Protein AF-A0A662EK74-F1 (afdb_monomer_lite)

Foldseek 3Di:
DPPVVVVLLPALADEAEAEDDPLAGDPVSVVVVVVCPVCPPSNPNRHYHYHYHYDDDSSVSHVVNVVD

pLDDT: mean 89.52, std 7.01, range [48.69, 94.38]

Radius of gyration: 12.69 Å; chains: 1; bounding box: 29×22×31 Å

Structure (mmCIF, N/CA/C/O backbone):
data_AF-A0A662EK74-F1
#
_entry.id   AF-A0A662EK74-F1
#
loop_
_atom_site.group_PDB
_atom_site.id
_atom_site.type_symbol
_atom_site.label_atom_id
_atom_site.label_alt_id
_atom_site.label_comp_id
_atom_site.label_asym_id
_atom_site.label_entity_id
_atom_site.label_seq_id
_atom_site.pdbx_PDB_ins_code
_atom_site.Cartn_x
_atom_site.Cartn_y
_atom_site.Cartn_z
_atom_site.occupancy
_atom_site.B_iso_or_equiv
_atom_site.auth_seq_id
_atom_site.auth_comp_id
_atom_site.auth_asym_id
_atom_site.auth_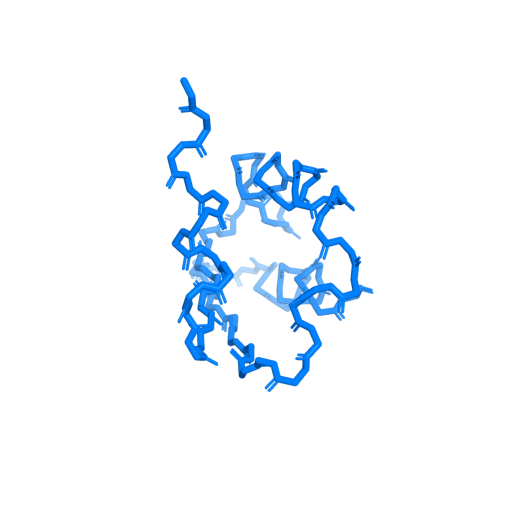atom_id
_atom_site.pdbx_PDB_model_num
ATOM 1 N N . MET A 1 1 ? -18.671 14.597 -0.754 1.00 48.69 1 MET A N 1
ATOM 2 C CA . MET A 1 1 ? -18.367 13.779 0.444 1.00 48.69 1 MET A CA 1
ATOM 3 C C . MET A 1 1 ? -17.415 12.664 0.020 1.00 48.69 1 MET A C 1
ATOM 5 O O . MET A 1 1 ? -17.645 12.104 -1.040 1.00 48.69 1 MET A O 1
ATOM 9 N N . CYS A 1 2 ? -16.331 12.367 0.745 1.00 60.31 2 CYS A N 1
ATOM 10 C CA . CYS A 1 2 ? -15.402 11.292 0.354 1.00 60.31 2 CYS A CA 1
ATOM 11 C C . CYS A 1 2 ? -16.051 9.918 0.619 1.00 60.31 2 CYS A C 1
ATOM 13 O O . CYS A 1 2 ? -15.977 9.396 1.728 1.00 60.31 2 CYS A O 1
ATOM 15 N N . GLU A 1 3 ? -16.724 9.350 -0.384 1.00 84.25 3 GLU A N 1
ATOM 16 C CA . GLU A 1 3 ? -17.547 8.132 -0.254 1.00 84.25 3 GLU A CA 1
ATOM 17 C C . GLU A 1 3 ? -16.750 6.862 0.088 1.00 84.25 3 GLU A C 1
ATOM 19 O O . GLU A 1 3 ? -17.318 5.840 0.468 1.00 84.25 3 GLU A O 1
ATOM 24 N N . ILE A 1 4 ? -15.424 6.911 -0.047 1.00 87.25 4 ILE A N 1
ATOM 25 C CA . ILE A 1 4 ? -14.554 5.738 0.069 1.00 87.25 4 ILE A CA 1
ATOM 26 C C . ILE A 1 4 ? -14.179 5.451 1.532 1.00 87.25 4 ILE A C 1
ATOM 28 O O . ILE A 1 4 ? -14.046 4.292 1.912 1.00 87.25 4 ILE A O 1
ATOM 32 N N . TYR A 1 5 ? -14.073 6.470 2.391 1.00 90.12 5 TYR A N 1
ATOM 33 C CA . TYR A 1 5 ? -13.712 6.287 3.805 1.00 90.12 5 TYR A CA 1
ATOM 34 C C . TYR A 1 5 ? -14.696 5.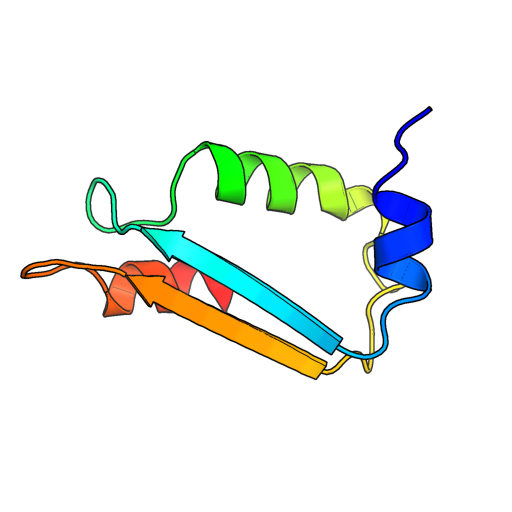440 4.627 1.00 90.12 5 TYR A C 1
ATOM 36 O O . TYR A 1 5 ? -14.228 4.552 5.3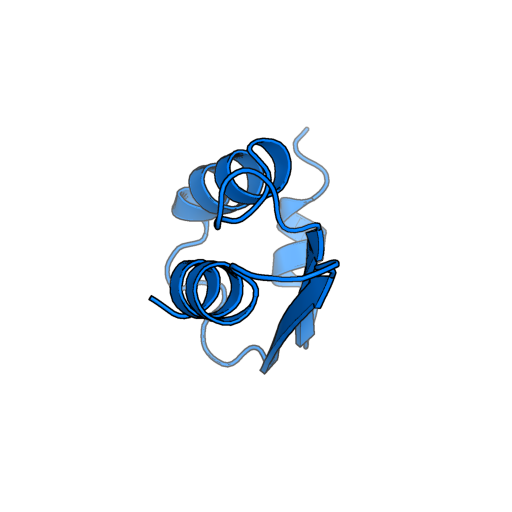40 1.00 90.12 5 TYR A O 1
ATOM 44 N N . PRO A 1 6 ? -16.028 5.633 4.553 1.00 90.88 6 PRO A N 1
ATOM 45 C CA . PRO A 1 6 ? -16.947 4.753 5.273 1.00 90.88 6 PRO A CA 1
ATOM 46 C C . PRO A 1 6 ? -16.872 3.308 4.761 1.00 90.88 6 PRO A C 1
ATOM 48 O O . PRO A 1 6 ? -16.907 2.382 5.566 1.00 90.88 6 PRO A O 1
ATOM 51 N N . LYS A 1 7 ? -16.668 3.103 3.450 1.00 91.12 7 LYS A N 1
ATOM 52 C CA . LYS A 1 7 ? -16.471 1.764 2.865 1.00 91.12 7 LYS A CA 1
ATOM 53 C C . LYS A 1 7 ? -15.190 1.102 3.381 1.00 91.12 7 LYS A C 1
ATOM 55 O O . LYS A 1 7 ? -15.215 -0.065 3.746 1.00 91.12 7 LYS A O 1
ATOM 60 N N . LEU A 1 8 ? -14.097 1.862 3.478 1.00 90.50 8 LEU A N 1
ATOM 61 C CA . LEU A 1 8 ? -12.820 1.407 4.045 1.00 90.50 8 LEU A CA 1
ATOM 62 C C . LEU A 1 8 ? -12.947 0.967 5.508 1.00 90.50 8 LEU A C 1
ATOM 64 O O . LEU A 1 8 ? -12.346 -0.023 5.917 1.00 90.50 8 LEU A O 1
ATOM 68 N N . LEU A 1 9 ? -13.722 1.704 6.304 1.00 90.50 9 LEU A N 1
ATOM 69 C CA . LEU A 1 9 ? -13.941 1.376 7.712 1.00 90.50 9 LEU A CA 1
ATOM 70 C C . LEU A 1 9 ? -14.854 0.160 7.894 1.00 90.50 9 LEU A C 1
ATOM 72 O O . LEU A 1 9 ? -14.605 -0.639 8.795 1.00 90.50 9 LEU A O 1
ATOM 76 N N . ALA A 1 10 ? -15.863 0.005 7.037 1.00 91.62 10 ALA A N 1
ATOM 77 C CA . ALA A 1 10 ? -16.784 -1.128 7.068 1.00 91.62 10 ALA A CA 1
ATOM 78 C C . ALA A 1 10 ? -16.185 -2.429 6.503 1.00 91.62 10 ALA A C 1
ATOM 80 O O . ALA A 1 10 ? -16.660 -3.501 6.849 1.00 91.62 10 ALA A O 1
ATOM 81 N N . ALA A 1 11 ? -15.158 -2.359 5.650 1.00 91.81 11 ALA A N 1
ATOM 82 C CA . ALA A 1 11 ? -14.570 -3.540 5.018 1.00 91.81 11 ALA A CA 1
ATOM 83 C C . ALA A 1 11 ? -13.785 -4.415 6.011 1.00 91.81 11 ALA A C 1
ATOM 85 O O . ALA A 1 11 ? -12.927 -3.903 6.727 1.00 91.81 11 ALA A O 1
ATOM 86 N N . ASP A 1 12 ? -14.002 -5.729 6.020 1.00 91.25 12 ASP A N 1
ATOM 87 C CA . ASP A 1 12 ? -13.225 -6.671 6.848 1.00 91.25 12 ASP A CA 1
ATOM 88 C C . ASP A 1 12 ? -11.822 -6.947 6.282 1.00 91.25 12 ASP A C 1
ATOM 90 O O . ASP A 1 12 ? -10.855 -7.151 7.021 1.00 91.25 12 ASP A O 1
ATOM 94 N N . ALA A 1 13 ? -11.705 -6.900 4.953 1.00 92.38 13 ALA A N 1
ATOM 95 C CA . ALA A 1 13 ? -10.472 -7.125 4.216 1.00 92.38 13 ALA A CA 1
ATOM 96 C C . ALA A 1 13 ? -10.253 -6.044 3.151 1.00 92.38 13 ALA A C 1
ATOM 98 O O . ALA A 1 13 ? -11.202 -5.540 2.544 1.00 92.38 13 ALA A O 1
ATOM 99 N N . LEU A 1 14 ? -8.987 -5.712 2.908 1.00 92.88 14 LEU A N 1
ATOM 100 C CA . LEU A 1 14 ? -8.554 -4.757 1.901 1.00 92.88 14 LEU A CA 1
ATOM 101 C C . LEU A 1 14 ? -7.536 -5.401 0.966 1.00 92.88 14 LEU A C 1
ATOM 103 O O . LEU A 1 14 ? -6.517 -5.916 1.418 1.00 92.88 14 LEU A O 1
ATOM 107 N N . ILE A 1 15 ? -7.784 -5.319 -0.339 1.00 93.50 15 ILE A N 1
ATOM 108 C CA . ILE A 1 15 ? -6.838 -5.768 -1.361 1.00 93.50 15 ILE A CA 1
ATOM 109 C C . ILE A 1 15 ? -6.422 -4.557 -2.192 1.00 93.50 15 ILE A C 1
ATOM 111 O O . ILE A 1 15 ? -7.268 -3.898 -2.798 1.00 93.50 15 ILE A O 1
ATOM 115 N N . LEU A 1 16 ? -5.124 -4.261 -2.219 1.00 93.50 16 LEU A N 1
ATOM 116 C CA . LEU A 1 16 ? -4.542 -3.203 -3.039 1.00 93.50 16 LEU A CA 1
ATOM 117 C C . LEU A 1 16 ? -3.915 -3.820 -4.284 1.00 93.50 16 LEU A C 1
ATOM 119 O O . LEU A 1 16 ? -2.945 -4.567 -4.194 1.00 93.50 16 LEU A O 1
ATOM 123 N N . ALA A 1 17 ? -4.477 -3.501 -5.447 1.00 93.44 17 ALA A N 1
ATOM 124 C CA . ALA A 1 17 ? -3.974 -3.969 -6.729 1.00 93.44 17 ALA A CA 1
ATOM 125 C C . ALA A 1 17 ? -3.385 -2.810 -7.537 1.00 93.44 17 ALA A C 1
ATOM 127 O O . ALA A 1 17 ? -3.995 -1.743 -7.641 1.00 93.44 17 ALA A O 1
ATOM 128 N N . THR A 1 18 ? -2.210 -3.010 -8.129 1.00 93.12 18 THR A N 1
ATOM 129 C CA . THR A 1 18 ? -1.557 -1.983 -8.945 1.00 93.12 18 THR A CA 1
ATOM 130 C C . THR A 1 18 ? -0.724 -2.590 -10.067 1.00 93.12 18 THR A C 1
ATOM 132 O O . THR A 1 18 ? -0.018 -3.577 -9.848 1.00 93.12 18 THR A O 1
ATOM 135 N N . PRO A 1 19 ? -0.788 -2.041 -11.291 1.00 93.88 19 PRO A N 1
ATOM 136 C CA . PRO A 1 19 ? 0.211 -2.354 -12.291 1.00 93.88 19 PRO A CA 1
ATOM 137 C C . PRO A 1 19 ? 1.555 -1.711 -11.925 1.00 93.88 19 PRO A C 1
ATOM 139 O O . PRO A 1 19 ? 1.603 -0.627 -11.346 1.00 93.88 19 PRO A O 1
ATOM 142 N N . VAL A 1 20 ? 2.654 -2.367 -12.291 1.00 93.50 20 VAL A N 1
ATOM 143 C CA . VAL A 1 20 ? 4.005 -1.848 -12.049 1.00 93.50 20 VAL A CA 1
ATOM 144 C C . VAL A 1 20 ? 4.335 -0.778 -13.089 1.00 93.50 20 VAL A C 1
ATOM 146 O O . VAL A 1 20 ? 4.475 -1.085 -14.277 1.00 93.50 20 VAL A O 1
ATOM 149 N N . PHE A 1 21 ? 4.522 0.464 -12.639 1.00 90.75 21 PHE A N 1
ATOM 150 C CA . PHE A 1 21 ? 5.070 1.551 -13.451 1.00 90.75 21 PHE A CA 1
ATOM 151 C C . PHE A 1 21 ? 6.339 2.095 -12.801 1.00 90.75 21 PHE A C 1
ATOM 153 O O . PHE A 1 21 ? 6.346 2.421 -11.621 1.00 90.75 21 PHE A O 1
ATOM 160 N N . PHE A 1 22 ? 7.424 2.186 -13.578 1.00 88.00 22 PHE A N 1
ATOM 161 C CA . PHE A 1 22 ? 8.731 2.658 -13.099 1.00 88.00 22 PHE A CA 1
ATOM 162 C C . PHE A 1 22 ? 9.213 1.956 -11.814 1.00 88.00 22 PHE A C 1
ATOM 164 O O . PHE A 1 22 ? 9.658 2.605 -10.875 1.00 88.00 22 PHE A O 1
ATOM 171 N N . ASN A 1 23 ? 9.133 0.620 -11.778 1.00 88.62 23 ASN A N 1
ATOM 172 C CA . ASN A 1 23 ? 9.534 -0.208 -10.628 1.00 88.62 23 ASN A CA 1
ATOM 173 C C . ASN A 1 23 ? 8.804 0.121 -9.321 1.00 88.62 23 ASN A C 1
ATOM 175 O O . ASN A 1 23 ? 9.334 -0.130 -8.244 1.00 88.62 23 ASN A O 1
ATOM 179 N N . ASN A 1 24 ? 7.606 0.696 -9.405 1.00 90.50 24 ASN A N 1
ATOM 180 C CA . ASN A 1 24 ? 6.833 1.063 -8.233 1.00 90.50 24 ASN A CA 1
ATOM 181 C C . ASN A 1 24 ? 5.325 0.964 -8.510 1.00 90.50 24 ASN A C 1
ATOM 183 O O . ASN A 1 24 ? 4.885 0.647 -9.624 1.00 90.50 24 ASN A O 1
ATOM 187 N N . VAL A 1 25 ? 4.535 1.233 -7.474 1.00 92.88 25 VAL A N 1
ATOM 188 C CA . VAL A 1 25 ? 3.086 1.395 -7.551 1.00 92.88 25 VAL A CA 1
ATOM 189 C C . VAL A 1 25 ? 2.710 2.578 -8.442 1.00 92.88 25 VAL A C 1
ATOM 191 O O . VAL A 1 25 ? 3.450 3.555 -8.578 1.00 92.88 25 VAL A O 1
ATOM 194 N N . THR A 1 26 ? 1.514 2.534 -9.019 1.00 94.19 26 THR A N 1
ATOM 195 C CA . THR A 1 26 ? 0.994 3.677 -9.774 1.00 94.19 26 THR A CA 1
ATOM 196 C C . THR A 1 26 ? 0.808 4.919 -8.902 1.00 94.19 26 THR A C 1
ATOM 198 O O . THR A 1 26 ? 0.459 4.838 -7.722 1.00 94.19 26 THR A O 1
ATOM 201 N N . SER A 1 27 ? 0.952 6.098 -9.514 1.00 93.75 27 SER A N 1
ATOM 202 C CA . SER A 1 27 ? 0.707 7.389 -8.855 1.00 93.75 27 SER A CA 1
ATOM 203 C C . SER A 1 27 ? -0.694 7.477 -8.245 1.00 93.75 27 SER A C 1
ATOM 205 O O . SER A 1 27 ? -0.867 8.037 -7.166 1.00 93.75 27 SER A O 1
ATOM 207 N N . THR A 1 28 ? -1.693 6.870 -8.890 1.00 93.06 28 THR A N 1
ATOM 208 C CA . THR A 1 28 ? -3.063 6.794 -8.377 1.00 93.06 28 THR A CA 1
ATOM 209 C C . THR A 1 28 ? -3.157 5.976 -7.092 1.00 93.06 28 THR A C 1
ATOM 211 O O . THR A 1 28 ? -3.804 6.432 -6.147 1.00 93.06 28 THR A O 1
ATOM 214 N N . LEU A 1 29 ? -2.511 4.802 -7.021 1.00 93.06 29 LEU A N 1
ATOM 215 C CA . LEU A 1 29 ? -2.524 3.998 -5.796 1.00 93.06 29 LEU A CA 1
ATOM 216 C C . LEU A 1 29 ? -1.775 4.723 -4.675 1.00 93.06 29 LEU A C 1
ATOM 218 O O . LEU A 1 29 ? -2.274 4.790 -3.553 1.00 93.06 29 LEU A O 1
ATOM 222 N N . LYS A 1 30 ? -0.631 5.341 -4.982 1.00 92.69 30 LYS A N 1
ATOM 223 C CA . LYS A 1 30 ? 0.116 6.110 -3.985 1.00 92.69 30 LYS A CA 1
ATOM 224 C C . LYS A 1 30 ? -0.696 7.291 -3.445 1.00 92.69 30 LYS A C 1
ATOM 226 O O . LYS A 1 30 ? -0.784 7.467 -2.234 1.00 92.69 30 LYS A O 1
ATOM 231 N N . ALA A 1 31 ? -1.372 8.038 -4.319 1.00 93.31 31 ALA A N 1
ATOM 232 C CA . ALA A 1 31 ? -2.261 9.126 -3.913 1.00 93.31 31 ALA A CA 1
ATOM 233 C C . ALA A 1 31 ? -3.451 8.631 -3.072 1.00 93.31 31 ALA A C 1
ATOM 235 O O . ALA A 1 31 ? -3.896 9.327 -2.157 1.00 93.31 31 ALA A O 1
ATOM 236 N N . PHE A 1 32 ? -3.970 7.433 -3.361 1.00 91.88 32 PHE A N 1
ATOM 237 C CA . PHE A 1 32 ? -4.974 6.783 -2.524 1.00 91.88 32 PHE A CA 1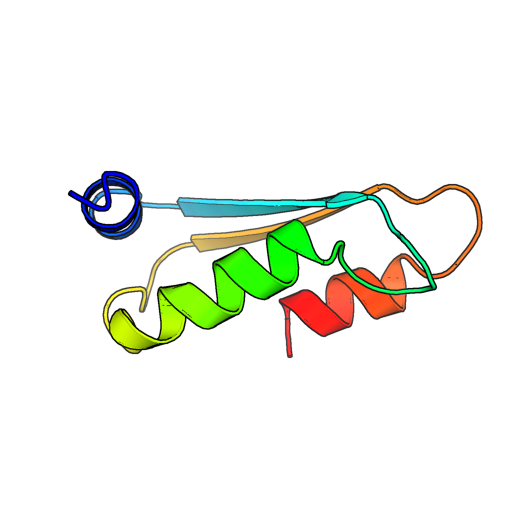
ATOM 238 C C . PHE A 1 32 ? -4.417 6.478 -1.126 1.00 91.88 32 PHE A C 1
ATOM 240 O O . PHE A 1 32 ? -5.028 6.888 -0.140 1.00 91.88 32 PHE A O 1
ATOM 247 N N . MET A 1 33 ? -3.239 5.853 -1.031 1.00 90.81 33 MET A N 1
ATOM 248 C CA . MET A 1 33 ? -2.579 5.553 0.247 1.00 90.81 33 MET A CA 1
ATOM 249 C C . MET A 1 33 ? -2.332 6.828 1.066 1.00 90.81 33 MET A C 1
ATOM 251 O O . MET A 1 33 ? -2.702 6.882 2.238 1.00 90.81 33 MET A O 1
ATOM 255 N N . ASP A 1 34 ? -1.833 7.893 0.440 1.00 91.94 34 ASP A N 1
ATOM 256 C CA . ASP A 1 34 ? -1.558 9.169 1.116 1.00 91.94 34 ASP A CA 1
ATOM 257 C C . ASP A 1 34 ? -2.820 9.805 1.711 1.00 91.94 34 ASP A C 1
ATOM 259 O O . ASP A 1 34 ? -2.803 10.348 2.817 1.00 91.94 34 ASP A O 1
ATOM 263 N N . ARG A 1 35 ? -3.960 9.674 1.026 1.00 90.75 35 ARG A N 1
ATOM 264 C CA . ARG A 1 35 ? -5.251 10.164 1.532 1.00 90.75 35 ARG A CA 1
ATOM 265 C C . ARG A 1 35 ? -5.769 9.360 2.720 1.00 90.75 35 ARG A C 1
ATOM 267 O O . ARG A 1 35 ? -6.456 9.919 3.571 1.00 90.75 35 ARG A O 1
ATOM 274 N N . THR A 1 36 ? -5.426 8.075 2.821 1.00 89.50 36 THR A N 1
ATOM 275 C CA . THR A 1 36 ? -5.848 7.227 3.949 1.00 89.50 36 THR A CA 1
ATOM 276 C C . THR A 1 36 ? -5.125 7.533 5.260 1.00 89.50 36 THR A C 1
ATOM 278 O O . THR A 1 36 ? -5.507 6.992 6.297 1.00 89.50 36 THR A O 1
ATOM 281 N N . TRP A 1 37 ? -4.154 8.455 5.271 1.00 87.44 37 TRP A N 1
ATOM 282 C CA . TRP A 1 37 ? -3.438 8.848 6.488 1.00 87.44 37 TRP A CA 1
ATOM 283 C C . TRP A 1 37 ? -4.365 9.349 7.607 1.00 87.44 37 TRP A C 1
ATOM 285 O O . TRP A 1 37 ? -4.126 9.092 8.785 1.00 87.44 37 TRP A O 1
ATOM 295 N N . CYS A 1 38 ? -5.482 9.992 7.260 1.00 88.94 38 CYS A N 1
ATOM 296 C CA . CYS A 1 38 ? -6.488 10.426 8.236 1.00 88.94 38 CYS A CA 1
ATOM 297 C C . CYS A 1 38 ? -7.216 9.262 8.945 1.00 88.94 38 CYS A C 1
ATOM 299 O O . CYS A 1 38 ? -7.832 9.462 9.993 1.00 88.94 38 CYS A O 1
ATOM 301 N N . LEU A 1 39 ? -7.144 8.045 8.396 1.00 89.06 39 LEU A N 1
ATOM 302 C CA . LEU A 1 39 ? -7.697 6.812 8.965 1.00 89.06 39 LEU A CA 1
ATOM 303 C C . LEU A 1 39 ? -6.649 5.991 9.730 1.00 89.06 39 LEU A C 1
ATOM 305 O O . LEU A 1 39 ? -6.933 4.859 10.133 1.00 89.06 39 LEU A O 1
ATOM 309 N N . ARG A 1 40 ? -5.446 6.534 9.952 1.00 87.25 40 ARG A N 1
ATOM 310 C CA . ARG A 1 40 ? -4.372 5.851 10.681 1.00 87.25 40 ARG A CA 1
ATOM 311 C C . ARG A 1 40 ? -4.872 5.341 12.037 1.00 87.25 40 ARG A C 1
ATOM 313 O O . ARG A 1 40 ? -5.515 6.059 12.797 1.00 87.25 40 ARG A O 1
ATOM 320 N N . GLY A 1 41 ? -4.611 4.064 12.314 1.00 87.44 41 GLY A N 1
ATOM 321 C CA . GLY A 1 41 ? -5.074 3.367 13.519 1.00 87.44 41 GLY A CA 1
ATOM 322 C C . GLY A 1 41 ? -6.501 2.804 13.444 1.00 87.44 41 GLY A C 1
ATOM 323 O O . GLY A 1 41 ? -6.788 1.839 14.147 1.00 87.44 41 GLY A O 1
ATOM 324 N N . LYS A 1 42 ? -7.372 3.315 12.561 1.00 89.25 42 LYS A N 1
ATOM 325 C CA . LYS A 1 42 ? -8.761 2.828 12.409 1.00 89.25 42 LYS A CA 1
ATOM 326 C C . LYS A 1 42 ? -8.891 1.591 11.515 1.00 89.25 42 LYS A C 1
ATOM 328 O O . LYS A 1 42 ? -9.910 0.914 11.552 1.00 89.25 42 LYS A O 1
ATOM 333 N N . LEU A 1 43 ? -7.864 1.295 10.719 1.00 88.06 43 LEU A N 1
ATOM 334 C CA . LEU A 1 43 ? -7.782 0.095 9.875 1.00 88.06 43 LEU A CA 1
ATOM 335 C C . LEU A 1 43 ? -7.020 -1.059 10.557 1.00 88.06 43 LEU A C 1
ATOM 337 O O . LEU A 1 43 ? -6.657 -2.034 9.906 1.00 88.06 43 LEU A O 1
ATOM 341 N N . ARG A 1 44 ? -6.751 -0.957 11.866 1.00 87.25 44 ARG A N 1
ATOM 342 C CA . ARG A 1 44 ? -6.054 -1.999 12.632 1.00 87.25 44 ARG A CA 1
ATOM 343 C C . ARG A 1 44 ? -6.902 -3.277 12.680 1.00 87.25 44 ARG A C 1
ATOM 345 O O . ARG A 1 44 ? -8.115 -3.197 12.834 1.00 87.25 44 ARG A O 1
ATOM 352 N N . ASN A 1 45 ? -6.246 -4.435 12.586 1.00 90.12 45 ASN A N 1
ATOM 353 C CA . ASN A 1 45 ? -6.851 -5.778 12.560 1.00 90.12 45 ASN A CA 1
ATOM 354 C C . ASN A 1 45 ? -7.668 -6.124 11.302 1.00 90.12 45 ASN A C 1
ATOM 356 O O . ASN A 1 45 ? -8.321 -7.163 11.283 1.00 90.12 45 ASN A O 1
ATOM 360 N N . LYS A 1 46 ? -7.626 -5.300 10.249 1.00 91.00 46 LYS A N 1
ATOM 361 C CA . LYS A 1 46 ? -8.188 -5.671 8.944 1.00 91.00 46 LYS A CA 1
ATOM 362 C C . LYS A 1 46 ? -7.196 -6.533 8.169 1.00 91.00 46 LYS A C 1
ATOM 364 O O . LYS A 1 46 ? -5.987 -6.310 8.251 1.00 91.00 46 LYS A O 1
ATOM 369 N N . ILE A 1 47 ? -7.704 -7.499 7.410 1.00 93.50 47 ILE A N 1
ATOM 370 C CA . ILE A 1 47 ? -6.864 -8.358 6.566 1.00 93.50 47 ILE A CA 1
ATOM 371 C C . ILE A 1 47 ? -6.387 -7.533 5.368 1.00 93.50 47 ILE A C 1
ATOM 373 O O . ILE A 1 47 ? -7.208 -6.982 4.639 1.00 93.50 47 ILE A O 1
ATOM 377 N N . GLY A 1 48 ? -5.073 -7.433 5.173 1.00 92.19 48 GLY A N 1
ATOM 378 C CA . GLY A 1 48 ? -4.463 -6.731 4.043 1.00 92.19 48 GLY A CA 1
ATOM 379 C C . GLY A 1 48 ? -3.902 -7.703 3.007 1.00 92.19 48 GLY A C 1
ATOM 380 O O . GLY A 1 48 ? -3.250 -8.680 3.370 1.00 92.19 48 GLY A O 1
ATOM 381 N N . GLY A 1 49 ? -4.134 -7.427 1.725 1.00 93.12 49 GLY A N 1
ATOM 382 C CA . GLY A 1 49 ? -3.526 -8.138 0.601 1.00 93.12 49 GLY A CA 1
ATOM 383 C C . GLY A 1 49 ? -3.008 -7.169 -0.460 1.00 93.12 49 GLY A C 1
ATOM 384 O O . GLY A 1 49 ? -3.586 -6.102 -0.671 1.00 93.12 49 GLY A O 1
ATOM 385 N N . ALA A 1 50 ? -1.932 -7.547 -1.146 1.00 94.38 50 ALA A N 1
ATOM 386 C CA . ALA A 1 50 ? -1.336 -6.761 -2.220 1.00 94.38 50 ALA A CA 1
ATOM 387 C C . ALA A 1 50 ? -1.218 -7.599 -3.497 1.00 94.38 50 ALA A C 1
ATOM 389 O O . ALA A 1 50 ? -0.814 -8.761 -3.453 1.00 94.38 50 ALA A O 1
ATOM 390 N N . ILE A 1 51 ? -1.572 -7.006 -4.636 1.00 94.06 51 ILE A N 1
ATOM 391 C CA . ILE A 1 51 ? -1.447 -7.616 -5.960 1.00 94.06 51 ILE A CA 1
ATOM 392 C C . ILE A 1 51 ? -0.693 -6.637 -6.857 1.00 94.06 51 ILE A C 1
ATOM 394 O O . ILE A 1 51 ? -1.178 -5.547 -7.157 1.00 94.06 51 ILE A O 1
ATOM 398 N N . ALA A 1 52 ? 0.483 -7.037 -7.324 1.00 93.38 52 ALA A N 1
ATOM 399 C CA . ALA A 1 52 ? 1.246 -6.272 -8.299 1.00 93.38 52 ALA A CA 1
ATOM 400 C C . ALA A 1 52 ? 1.185 -6.961 -9.667 1.00 93.38 52 ALA A C 1
ATOM 402 O O . ALA A 1 52 ? 1.484 -8.148 -9.789 1.00 93.38 52 ALA A O 1
ATOM 403 N N . VAL A 1 53 ? 0.805 -6.214 -10.705 1.00 93.31 53 VAL A N 1
ATOM 404 C CA . VAL A 1 53 ? 0.736 -6.711 -12.088 1.00 93.31 53 VAL A CA 1
ATOM 405 C C . VAL A 1 53 ? 1.877 -6.094 -12.888 1.00 93.31 53 VAL A C 1
ATOM 407 O O . VAL A 1 53 ? 1.834 -4.927 -13.268 1.00 93.31 53 VAL A O 1
ATOM 410 N N . GLY A 1 54 ? 2.927 -6.867 -13.145 1.00 89.06 54 GLY A N 1
ATOM 411 C CA . GLY A 1 54 ? 4.090 -6.424 -13.915 1.00 89.06 54 GLY A CA 1
ATOM 412 C C . GLY A 1 54 ? 4.370 -7.334 -15.103 1.00 89.06 54 GLY A C 1
ATOM 413 O O . GLY A 1 54 ? 3.915 -8.473 -15.149 1.00 89.06 54 GLY A O 1
ATOM 414 N N . ARG A 1 55 ? 5.131 -6.827 -16.080 1.00 84.50 55 ARG A N 1
ATOM 415 C CA . ARG A 1 55 ? 5.528 -7.614 -17.261 1.00 84.50 55 ARG A CA 1
ATOM 416 C C . ARG A 1 55 ? 6.851 -8.351 -17.072 1.00 84.50 55 ARG A C 1
ATOM 418 O O . ARG A 1 55 ? 6.923 -9.532 -17.375 1.00 84.50 55 ARG A O 1
ATOM 425 N N . ARG A 1 56 ? 7.912 -7.648 -16.657 1.00 82.69 56 ARG A N 1
ATOM 426 C CA . ARG A 1 56 ? 9.284 -8.193 -16.691 1.00 82.69 56 ARG A CA 1
ATOM 427 C C . ARG A 1 56 ? 10.098 -7.947 -15.423 1.00 82.69 56 ARG A C 1
ATOM 429 O O . ARG A 1 56 ? 10.879 -8.809 -15.054 1.00 82.69 56 ARG A O 1
ATOM 436 N N . TYR A 1 57 ? 9.949 -6.793 -14.779 1.00 85.56 57 TYR A N 1
ATOM 437 C CA . TYR A 1 57 ? 10.740 -6.414 -13.607 1.00 85.56 57 TYR A CA 1
ATOM 438 C C . TYR A 1 57 ? 9.968 -5.413 -12.732 1.00 85.56 57 TYR A C 1
ATOM 440 O O . TYR A 1 57 ? 8.973 -4.840 -13.182 1.00 85.56 57 TYR A O 1
ATOM 448 N N . GLY A 1 58 ? 10.408 -5.231 -11.482 1.00 87.12 58 GLY A N 1
ATOM 449 C CA . GLY A 1 58 ? 9.862 -4.228 -10.557 1.00 87.12 58 GLY A CA 1
ATOM 450 C C . GLY A 1 58 ? 8.619 -4.650 -9.765 1.00 87.12 58 GLY A C 1
ATOM 451 O O . GLY A 1 58 ? 8.038 -3.818 -9.078 1.00 87.12 58 GLY A O 1
ATOM 452 N N . ILE A 1 59 ? 8.207 -5.920 -9.851 1.00 92.25 59 ILE A N 1
ATOM 453 C CA . ILE A 1 59 ? 7.064 -6.461 -9.091 1.00 92.25 59 ILE A CA 1
ATOM 454 C C . ILE A 1 59 ? 7.388 -6.493 -7.596 1.00 92.25 59 ILE A C 1
ATOM 456 O O . ILE A 1 59 ? 6.573 -6.062 -6.790 1.00 92.25 59 ILE A O 1
ATOM 460 N N . GLU A 1 60 ? 8.591 -6.946 -7.239 1.00 92.06 60 GLU A N 1
ATOM 461 C CA . GLU A 1 60 ? 9.058 -7.006 -5.850 1.00 92.06 60 GLU A CA 1
ATOM 462 C C . GLU A 1 60 ? 9.084 -5.616 -5.216 1.00 92.06 60 GLU A C 1
ATOM 464 O O . GLU A 1 60 ? 8.449 -5.408 -4.191 1.00 92.06 60 GLU A O 1
ATOM 469 N N . ALA A 1 61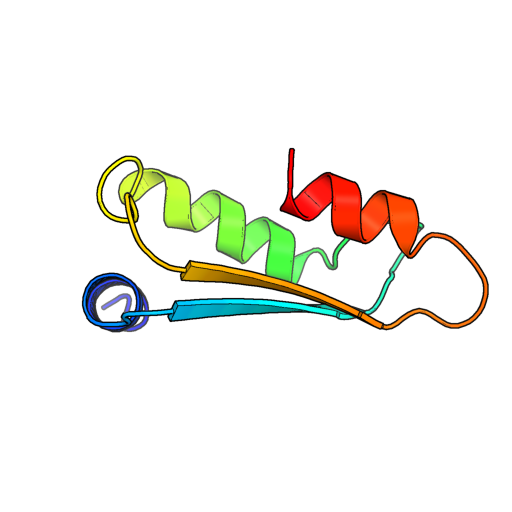 ? 9.701 -4.639 -5.889 1.00 91.69 61 ALA A N 1
ATOM 470 C CA . ALA A 1 61 ? 9.752 -3.256 -5.419 1.00 91.69 61 ALA A CA 1
ATOM 471 C C . ALA A 1 61 ? 8.353 -2.630 -5.256 1.00 91.69 61 ALA A C 1
ATOM 473 O O . ALA A 1 61 ? 8.113 -1.888 -4.307 1.00 91.69 61 ALA A O 1
ATOM 474 N N . ALA A 1 62 ? 7.404 -2.950 -6.144 1.00 92.12 62 ALA A N 1
ATOM 475 C CA . ALA A 1 62 ? 6.026 -2.480 -6.017 1.00 92.12 62 ALA A CA 1
ATOM 476 C C . ALA A 1 62 ? 5.271 -3.150 -4.854 1.00 92.12 62 ALA A C 1
ATOM 478 O O . ALA A 1 62 ? 4.486 -2.484 -4.184 1.00 92.12 62 ALA A O 1
ATOM 479 N N . LEU A 1 63 ? 5.496 -4.444 -4.599 1.00 92.94 63 LEU A N 1
ATOM 480 C CA . LEU A 1 63 ? 4.923 -5.137 -3.439 1.00 92.94 63 LEU A CA 1
ATOM 481 C C . LEU A 1 63 ? 5.527 -4.624 -2.132 1.00 92.94 63 LEU A C 1
ATOM 483 O O . LEU A 1 63 ? 4.798 -4.389 -1.169 1.00 92.94 63 LEU A O 1
ATOM 487 N N . GLU A 1 64 ? 6.837 -4.398 -2.113 1.00 93.06 64 GLU A N 1
ATOM 488 C CA . GLU A 1 64 ? 7.547 -3.841 -0.967 1.00 93.06 64 GLU A CA 1
ATOM 489 C C . GLU A 1 64 ? 7.058 -2.424 -0.655 1.00 93.06 64 GLU A C 1
ATOM 491 O O . GLU A 1 64 ? 6.753 -2.131 0.494 1.00 93.06 64 GLU A O 1
ATOM 496 N N . ALA A 1 65 ? 6.832 -1.586 -1.670 1.00 90.88 65 ALA A N 1
ATOM 497 C CA . ALA A 1 65 ? 6.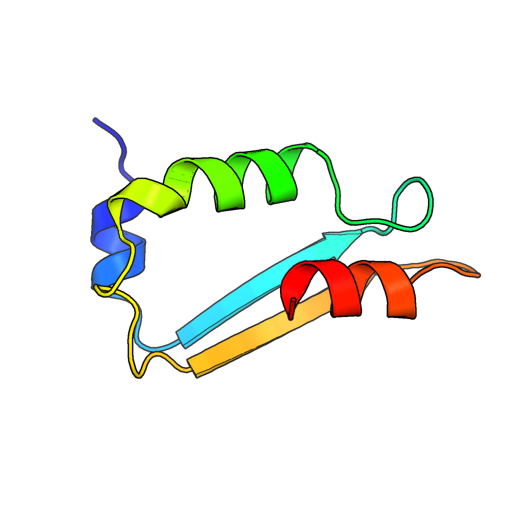253 -0.254 -1.492 1.00 90.88 65 ALA A CA 1
ATOM 498 C C . ALA A 1 65 ? 4.818 -0.250 -0.924 1.00 90.88 65 ALA A C 1
ATOM 500 O O . ALA A 1 65 ? 4.380 0.771 -0.397 1.00 90.88 65 ALA A O 1
ATOM 501 N N . ILE A 1 66 ? 4.070 -1.354 -1.045 1.00 91.19 66 ILE A N 1
ATOM 502 C CA . ILE A 1 66 ? 2.745 -1.501 -0.419 1.00 91.19 66 ILE A CA 1
ATOM 503 C C . ILE A 1 66 ? 2.869 -1.993 1.029 1.00 91.19 66 ILE A C 1
ATOM 505 O O . ILE A 1 66 ? 2.017 -1.668 1.855 1.00 91.19 66 ILE A O 1
ATOM 509 N N . ASN A 1 67 ? 3.892 -2.797 1.322 1.00 88.75 67 ASN A N 1
ATOM 510 C CA . ASN A 1 67 ? 4.074 -3.448 2.617 1.00 88.75 67 ASN A CA 1
ATOM 511 C C . ASN A 1 67 ? 4.932 -2.639 3.610 1.00 88.75 67 ASN A C 1
ATOM 513 O O . ASN A 1 67 ? 4.862 -2.902 4.810 1.00 88.75 67 ASN A O 1
ATOM 517 N N . ALA A 1 68 ? 5.747 -1.704 3.116 1.00 73.75 68 ALA A N 1
ATOM 518 C CA . ALA A 1 68 ? 6.594 -0.810 3.909 1.00 73.75 68 ALA A CA 1
ATOM 519 C C . ALA A 1 68 ? 5.789 0.292 4.619 1.00 73.75 68 ALA A C 1
ATOM 521 O O . ALA A 1 68 ? 6.096 0.560 5.805 1.00 73.75 68 ALA A O 1
#

Sequence (68 aa):
MCEIYPKLLAADALILATPVFFNNVTSTLKAFMDRTWCLRGKLRNKIGGAIAVGRRYGIEAALEAINA

Secondary structure (DSSP, 8-state):
--THHHHHHH-SEEEEEEE-BTTB--HHHHHHHHHGGGGTTTTTT-EEEEEEE-SSS-HHHHHHHHH-